Protein AF-A0A820ST42-F1 (afdb_monomer_lite)

Sequence (136 aa):
NDTYLLESYLVSNGNYLSLTDWKIKADKCAKYQKLSGVKMACLSTPNTNDQFTQAWFGTAMYNFDYFQATEITYSSSNNKLAFTPNPSSSYGSFWQSDVISSNETNRSFSRSTKSWILKIAGDGASWGYGTFTANG

Structure (mmCIF, N/CA/C/O backbone):
data_AF-A0A820ST42-F1
#
_entry.id   AF-A0A820ST42-F1
#
loop_
_atom_site.group_PDB
_atom_site.id
_atom_site.type_symbol
_atom_site.label_atom_id
_atom_site.label_alt_id
_atom_site.label_comp_id
_atom_site.label_asym_id
_atom_site.label_entity_id
_atom_site.label_seq_id
_atom_site.pdbx_PDB_ins_code
_atom_site.Cartn_x
_atom_site.Cartn_y
_atom_site.Cartn_z
_atom_site.occupancy
_atom_site.B_iso_or_equiv
_atom_site.auth_seq_id
_atom_site.auth_comp_id
_atom_site.auth_asym_id
_atom_site.auth_atom_id
_atom_site.pdbx_PDB_model_num
ATOM 1 N N . ASN A 1 1 ? -21.673 0.258 -3.953 1.00 69.56 1 ASN A N 1
ATOM 2 C CA . ASN A 1 1 ? -20.413 0.384 -3.196 1.00 69.56 1 ASN A CA 1
ATOM 3 C C . ASN A 1 1 ? -19.379 0.988 -4.105 1.00 69.56 1 ASN A C 1
ATOM 5 O O . ASN A 1 1 ? -18.899 0.298 -4.997 1.00 69.56 1 ASN A O 1
ATOM 9 N N . ASP A 1 2 ? -19.084 2.262 -3.893 1.00 86.69 2 ASP A N 1
ATOM 10 C CA . ASP A 1 2 ? -18.064 2.963 -4.662 1.00 86.69 2 ASP A CA 1
ATOM 11 C C . ASP A 1 2 ? -16.677 2.505 -4.209 1.00 86.69 2 ASP A C 1
ATOM 13 O O . ASP A 1 2 ? -16.452 2.218 -3.028 1.00 86.69 2 ASP A O 1
ATOM 17 N N . THR A 1 3 ? -15.759 2.394 -5.164 1.00 91.06 3 THR A N 1
ATOM 18 C CA . THR A 1 3 ? -14.372 1.987 -4.922 1.00 91.06 3 THR A CA 1
ATOM 19 C C . THR A 1 3 ? -13.449 3.026 -5.535 1.00 91.06 3 THR A C 1
ATOM 21 O O . THR A 1 3 ? -13.585 3.359 -6.710 1.00 91.06 3 THR A O 1
ATOM 24 N N . TYR A 1 4 ? -12.513 3.539 -4.743 1.00 92.62 4 TYR A N 1
ATOM 25 C CA . TYR A 1 4 ? -11.474 4.445 -5.208 1.00 92.62 4 TYR A CA 1
ATOM 26 C C . TYR A 1 4 ? -10.218 3.650 -5.565 1.00 92.62 4 TYR A C 1
ATOM 28 O O . TYR A 1 4 ? -9.678 2.916 -4.731 1.00 92.62 4 TYR A O 1
ATOM 36 N N . LEU A 1 5 ? -9.761 3.798 -6.809 1.00 92.31 5 LEU A N 1
ATOM 37 C CA . LEU A 1 5 ? -8.584 3.107 -7.320 1.00 92.31 5 LEU A CA 1
ATOM 38 C C . LEU A 1 5 ? -7.316 3.940 -7.089 1.00 92.31 5 LEU A C 1
ATOM 40 O O . LEU A 1 5 ? -7.161 5.058 -7.578 1.00 92.31 5 LEU A O 1
ATOM 44 N N . LEU A 1 6 ? -6.387 3.351 -6.350 1.00 92.25 6 LEU A N 1
ATOM 45 C CA . LEU A 1 6 ? -5.045 3.832 -6.072 1.00 92.25 6 LEU A CA 1
ATOM 46 C C . LEU A 1 6 ? -4.061 3.147 -7.020 1.00 92.25 6 LEU A C 1
ATOM 48 O O . LEU A 1 6 ? -3.420 2.161 -6.661 1.00 92.25 6 LEU A O 1
ATOM 52 N N . GLU A 1 7 ? -3.934 3.682 -8.230 1.00 88.75 7 GLU A N 1
ATOM 53 C CA . GLU A 1 7 ? -2.919 3.226 -9.181 1.00 88.75 7 GLU A CA 1
ATOM 54 C C . GLU A 1 7 ? -1.519 3.694 -8.774 1.00 88.75 7 GLU A C 1
ATOM 56 O O . GLU A 1 7 ? -1.359 4.743 -8.130 1.00 88.75 7 GLU A O 1
ATOM 61 N N . SER A 1 8 ? -0.507 2.926 -9.193 1.00 90.06 8 SER A N 1
ATOM 62 C CA . SER A 1 8 ? 0.903 3.188 -8.883 1.00 90.06 8 SER A CA 1
ATOM 63 C C . SER A 1 8 ? 1.133 3.304 -7.373 1.00 90.06 8 SER A C 1
ATOM 65 O O . SER A 1 8 ? 1.665 4.293 -6.874 1.00 90.06 8 SER A O 1
ATOM 67 N N . TYR A 1 9 ? 0.655 2.319 -6.612 1.00 93.25 9 TYR A N 1
ATOM 68 C CA . TYR A 1 9 ? 0.752 2.335 -5.157 1.00 93.25 9 TYR A CA 1
ATOM 69 C C . TYR A 1 9 ? 2.120 1.811 -4.698 1.00 93.25 9 TYR A C 1
ATOM 71 O O . TYR A 1 9 ? 2.411 0.632 -4.879 1.00 93.25 9 TYR A O 1
ATOM 79 N N . LEU A 1 10 ? 2.963 2.678 -4.119 1.00 94.56 10 LEU A N 1
ATOM 80 C CA . LEU A 1 10 ? 4.364 2.430 -3.698 1.00 94.56 10 LEU A CA 1
ATOM 81 C C . LEU A 1 10 ? 5.352 2.041 -4.805 1.00 94.56 10 LEU A C 1
ATOM 83 O O . LEU A 1 10 ? 6.512 2.435 -4.736 1.00 94.56 10 LEU A O 1
ATOM 87 N N . VAL A 1 11 ? 4.908 1.306 -5.819 1.00 94.25 11 VAL A N 1
ATOM 88 C CA . VAL A 1 11 ? 5.728 0.827 -6.926 1.00 94.25 11 VAL A CA 1
ATOM 89 C C . VAL A 1 11 ? 4.980 1.015 -8.241 1.00 94.25 11 VAL A C 1
ATOM 91 O O . VAL A 1 11 ? 3.820 0.607 -8.372 1.00 94.25 11 VAL A O 1
ATOM 94 N N . SER A 1 12 ? 5.661 1.613 -9.219 1.00 93.62 12 SER A N 1
ATOM 95 C CA . SER A 1 12 ? 5.151 1.824 -10.573 1.00 93.62 12 SER A CA 1
ATOM 96 C C . SER A 1 12 ? 6.196 1.467 -11.623 1.00 93.62 12 SER A C 1
ATOM 98 O O . SER A 1 12 ? 7.319 1.971 -11.597 1.00 93.62 12 SER A O 1
ATOM 100 N N . ASN A 1 13 ? 5.821 0.593 -12.553 1.00 91.12 13 ASN A N 1
ATOM 101 C CA . ASN A 1 13 ? 6.654 0.089 -13.637 1.00 91.12 13 ASN A CA 1
ATOM 102 C C . ASN A 1 13 ? 8.033 -0.396 -13.150 1.00 91.12 13 ASN A C 1
ATOM 104 O O . ASN A 1 13 ? 9.068 -0.026 -13.702 1.00 91.12 13 ASN A O 1
ATOM 108 N N . GLY A 1 14 ? 8.052 -1.147 -12.047 1.00 90.56 14 GLY A N 1
ATOM 109 C CA . GLY A 1 14 ? 9.277 -1.637 -11.423 1.00 90.56 14 GLY A CA 1
ATOM 110 C C . GLY A 1 14 ? 10.138 -0.577 -10.738 1.00 90.56 14 GLY A C 1
ATOM 111 O O . GLY A 1 14 ? 11.276 -0.879 -10.391 1.00 90.56 14 GLY A O 1
ATOM 112 N N . ASN A 1 15 ? 9.632 0.640 -10.533 1.00 94.31 15 ASN A N 1
ATOM 113 C CA . ASN A 1 15 ? 10.324 1.701 -9.806 1.00 94.31 15 ASN A CA 1
ATOM 114 C C . ASN A 1 15 ? 9.644 1.953 -8.465 1.00 94.31 15 ASN A C 1
ATOM 116 O O . ASN A 1 15 ? 8.415 2.038 -8.388 1.00 94.31 15 ASN A O 1
ATOM 120 N N . TYR A 1 16 ? 10.450 2.107 -7.420 1.00 96.31 16 TYR A N 1
ATOM 121 C CA . TYR A 1 16 ? 9.974 2.588 -6.130 1.00 96.31 16 TYR A CA 1
ATOM 122 C C . TYR A 1 16 ? 9.487 4.033 -6.252 1.00 96.31 16 TYR A C 1
ATOM 124 O O . TYR A 1 16 ? 10.014 4.816 -7.041 1.00 96.31 16 TYR A O 1
ATOM 132 N N . LEU A 1 17 ? 8.480 4.383 -5.460 1.00 95.25 17 LEU A N 1
ATOM 133 C CA . LEU A 1 17 ? 7.970 5.743 -5.347 1.00 95.25 17 LEU A CA 1
ATOM 134 C C . LEU A 1 17 ? 8.317 6.337 -3.983 1.00 95.25 17 LEU A C 1
ATOM 136 O O . LEU A 1 17 ? 8.520 5.621 -3.002 1.00 95.25 17 LEU A O 1
ATOM 140 N N . SER A 1 18 ? 8.326 7.667 -3.918 1.00 94.25 18 SER A N 1
ATOM 141 C CA . SER A 1 18 ? 8.508 8.434 -2.683 1.00 94.25 18 SER A CA 1
ATOM 142 C C . SER A 1 18 ? 7.578 7.938 -1.571 1.00 94.25 18 SER A C 1
ATOM 144 O O . SER A 1 18 ? 6.350 8.020 -1.677 1.00 94.25 18 SER A O 1
ATOM 146 N N . LEU A 1 19 ? 8.169 7.448 -0.475 1.00 94.06 19 LEU A N 1
ATOM 147 C CA . LEU A 1 19 ? 7.402 7.003 0.689 1.00 94.06 19 LEU A CA 1
ATOM 148 C C . LEU A 1 19 ? 6.665 8.166 1.363 1.00 94.06 19 LEU A C 1
ATOM 150 O O . LEU A 1 19 ? 5.574 7.979 1.892 1.00 94.06 19 LEU A O 1
ATOM 154 N N . THR A 1 20 ? 7.225 9.374 1.319 1.00 92.62 20 THR A N 1
ATOM 155 C CA . THR A 1 20 ? 6.577 10.567 1.875 1.00 92.62 20 THR A CA 1
ATOM 156 C C . THR A 1 20 ? 5.318 10.923 1.087 1.00 92.62 20 THR A C 1
ATOM 158 O O . THR A 1 20 ? 4.253 11.109 1.679 1.00 92.62 20 THR A O 1
ATOM 161 N N . ASP A 1 21 ? 5.397 10.947 -0.245 1.00 93.06 21 ASP A N 1
ATOM 162 C CA . ASP A 1 21 ? 4.235 11.262 -1.087 1.00 93.06 21 ASP A CA 1
ATOM 163 C C . ASP A 1 21 ? 3.175 10.165 -1.007 1.00 93.06 21 ASP A C 1
ATOM 165 O O . ASP A 1 21 ? 1.975 10.449 -0.914 1.00 93.06 21 ASP A O 1
ATOM 169 N N . TRP A 1 22 ? 3.618 8.905 -0.965 1.00 94.50 22 TRP A N 1
ATOM 170 C CA . TRP A 1 22 ? 2.747 7.771 -0.693 1.00 94.50 22 TRP A CA 1
ATOM 171 C C . TRP A 1 22 ? 1.991 7.948 0.627 1.00 94.50 22 TRP A C 1
ATOM 173 O O . TRP A 1 22 ? 0.765 7.834 0.633 1.00 94.50 22 TRP A O 1
ATOM 183 N N . LYS A 1 23 ? 2.691 8.274 1.721 1.00 94.75 23 LYS A N 1
ATOM 184 C CA . LYS A 1 23 ? 2.097 8.460 3.051 1.00 94.75 23 LYS A CA 1
ATOM 185 C C . LYS A 1 23 ? 1.019 9.541 3.024 1.00 94.75 23 LYS A C 1
ATOM 187 O O . LYS A 1 23 ? -0.096 9.309 3.484 1.00 94.75 23 LYS A O 1
ATOM 192 N N . ILE A 1 24 ? 1.322 10.693 2.423 1.00 94.31 24 ILE A N 1
ATOM 193 C CA . ILE A 1 24 ? 0.382 11.818 2.299 1.00 94.31 24 ILE A CA 1
ATOM 194 C C . ILE A 1 24 ? -0.868 11.404 1.510 1.00 94.31 24 ILE A C 1
ATOM 196 O O . ILE A 1 24 ? -1.991 11.731 1.906 1.00 94.31 24 ILE A O 1
ATOM 200 N N . LYS A 1 25 ? -0.698 10.692 0.389 1.00 94.44 25 LYS A N 1
ATOM 201 C CA . LYS A 1 25 ? -1.815 10.208 -0.436 1.00 94.44 25 LYS A CA 1
ATOM 202 C C . LYS A 1 25 ? -2.650 9.171 0.319 1.00 94.44 25 LYS A C 1
ATOM 204 O O . LYS A 1 25 ? -3.873 9.290 0.367 1.00 94.44 25 LYS A O 1
ATOM 209 N N . ALA A 1 26 ? -2.003 8.190 0.940 1.00 95.00 26 ALA A N 1
ATOM 210 C CA . ALA A 1 26 ? -2.669 7.110 1.652 1.00 95.00 26 ALA A CA 1
ATOM 211 C C . ALA A 1 26 ? -3.422 7.612 2.896 1.00 95.00 26 ALA A C 1
ATOM 213 O O . ALA A 1 26 ? -4.554 7.192 3.119 1.00 95.00 26 ALA A O 1
ATOM 214 N N . ASP A 1 27 ? -2.886 8.588 3.636 1.00 95.00 27 ASP A N 1
ATOM 215 C CA . ASP A 1 27 ? -3.600 9.229 4.751 1.00 95.00 27 ASP A CA 1
ATOM 216 C C . ASP A 1 27 ? -4.897 9.909 4.302 1.00 95.00 27 ASP A C 1
ATOM 218 O O . ASP A 1 27 ? -5.937 9.778 4.955 1.00 95.00 27 ASP A O 1
ATOM 222 N N . LYS A 1 28 ? -4.866 10.612 3.162 1.00 94.19 28 LYS A N 1
ATOM 223 C CA . LYS A 1 28 ? -6.067 11.233 2.582 1.00 94.19 28 LYS A CA 1
ATOM 224 C C . LYS A 1 28 ? -7.101 10.179 2.189 1.00 94.19 28 LYS A C 1
ATOM 226 O O . LYS A 1 28 ? -8.282 10.353 2.484 1.00 94.19 28 LYS A O 1
ATOM 231 N N . CYS A 1 29 ? -6.667 9.082 1.574 1.00 93.94 29 CYS A N 1
ATOM 232 C CA . CYS A 1 29 ? -7.549 7.984 1.182 1.00 93.94 29 CYS A CA 1
ATOM 233 C C . CYS A 1 29 ? -8.147 7.255 2.387 1.00 93.94 29 CYS A C 1
ATOM 235 O O . CYS A 1 29 ? -9.351 7.022 2.409 1.00 93.94 29 CYS A O 1
ATOM 237 N N . ALA A 1 30 ? -7.362 6.995 3.432 1.00 93.88 30 ALA A N 1
ATOM 238 C CA . ALA A 1 30 ? -7.860 6.409 4.674 1.00 93.88 30 ALA A CA 1
ATOM 239 C C . ALA A 1 30 ? -8.882 7.318 5.366 1.00 93.88 30 ALA A C 1
ATOM 241 O O . ALA A 1 30 ? -9.912 6.850 5.853 1.00 93.88 30 ALA A O 1
ATOM 242 N N . LYS A 1 31 ? -8.647 8.637 5.362 1.00 93.25 31 LYS A N 1
ATOM 243 C CA . LYS A 1 31 ? -9.636 9.610 5.840 1.00 93.25 31 LYS A CA 1
ATOM 244 C C . LYS A 1 31 ? -10.917 9.559 5.006 1.00 93.25 31 LYS A C 1
ATOM 246 O O . LYS A 1 31 ? -12.002 9.581 5.578 1.00 93.25 31 LYS A O 1
ATOM 251 N N . TYR A 1 32 ? -10.805 9.478 3.682 1.00 92.12 32 TYR A N 1
ATOM 252 C CA . TYR A 1 32 ? -11.965 9.385 2.798 1.00 92.12 32 TYR A CA 1
ATOM 253 C C . TYR A 1 32 ? -12.761 8.098 3.051 1.00 92.12 32 TYR A C 1
ATOM 255 O O . TYR A 1 32 ? -13.952 8.188 3.316 1.00 92.12 32 TYR A O 1
ATOM 263 N N . GLN A 1 33 ? -12.102 6.936 3.117 1.00 93.44 33 GLN A N 1
ATOM 264 C CA . GLN A 1 33 ? -12.723 5.651 3.466 1.00 93.44 33 GLN A CA 1
ATOM 265 C C . GLN A 1 33 ? -13.498 5.726 4.789 1.00 93.44 33 GLN A C 1
ATOM 267 O O . GLN A 1 33 ? -14.642 5.283 4.855 1.00 93.44 33 GLN A O 1
ATOM 272 N N . LYS A 1 34 ? -12.914 6.338 5.832 1.00 91.44 34 LYS A N 1
ATOM 273 C CA . LYS A 1 34 ? -13.577 6.516 7.136 1.00 91.44 34 LYS A CA 1
ATOM 274 C C . LYS A 1 34 ? -14.803 7.436 7.074 1.00 91.44 34 LYS A C 1
ATOM 276 O O . LYS A 1 34 ? -15.755 7.209 7.811 1.00 91.44 34 LYS A O 1
ATOM 281 N N . LEU A 1 35 ? -14.777 8.477 6.241 1.00 92.75 35 LEU A N 1
ATOM 282 C CA . LEU A 1 35 ? -15.848 9.480 6.176 1.00 92.75 35 LEU A CA 1
ATOM 283 C C . LEU A 1 35 ? -17.002 9.082 5.252 1.00 92.75 35 LEU A C 1
ATOM 285 O O . LEU A 1 35 ? -18.153 9.360 5.573 1.00 92.75 35 LEU A O 1
ATOM 289 N N . SER A 1 36 ? -16.704 8.481 4.100 1.00 91.88 36 SER A N 1
ATOM 290 C CA . SER A 1 36 ? -17.695 8.184 3.059 1.00 91.88 36 SER A CA 1
ATOM 291 C C . SER A 1 36 ? -18.035 6.699 2.934 1.00 91.88 36 SER A C 1
ATOM 293 O O . SER A 1 36 ? -18.982 6.357 2.231 1.00 91.88 36 SER A O 1
ATOM 295 N N . GLY A 1 37 ? -17.276 5.806 3.580 1.00 90.44 37 GLY A N 1
ATOM 296 C CA . GLY A 1 37 ? -17.442 4.356 3.432 1.00 90.44 37 GLY A CA 1
ATOM 297 C C . GLY A 1 37 ? -17.003 3.816 2.066 1.00 90.44 37 GLY A C 1
ATOM 298 O O . GLY A 1 37 ? -17.284 2.661 1.746 1.00 90.44 37 GLY A O 1
ATOM 299 N N . VAL A 1 38 ? -16.328 4.635 1.250 1.00 93.50 38 VAL A N 1
ATOM 300 C CA . VAL A 1 38 ? -15.774 4.219 -0.046 1.00 93.50 38 VAL A CA 1
ATOM 301 C C . VAL A 1 38 ? -14.666 3.201 0.178 1.00 93.50 38 VAL A C 1
ATOM 303 O O . VAL A 1 38 ? -13.799 3.400 1.026 1.00 93.50 38 VAL A O 1
ATOM 306 N N . LYS A 1 39 ? -14.673 2.127 -0.612 1.00 94.62 39 LYS A N 1
ATOM 307 C CA . LYS A 1 39 ? -13.638 1.094 -0.545 1.00 94.62 39 LYS A CA 1
ATOM 308 C C . LYS A 1 39 ? -12.363 1.542 -1.244 1.00 94.62 39 LYS A C 1
ATOM 310 O O . LYS A 1 39 ? -12.423 2.268 -2.235 1.00 94.62 39 LYS A O 1
ATOM 315 N N . MET A 1 40 ? -11.218 1.083 -0.764 1.00 95.50 40 MET A N 1
ATOM 316 C CA . MET A 1 40 ? -9.913 1.414 -1.338 1.00 95.50 40 MET A CA 1
ATOM 317 C C . MET A 1 40 ? -9.340 0.210 -2.082 1.00 95.50 40 MET A C 1
ATOM 319 O O . MET A 1 40 ? -9.209 -0.869 -1.508 1.00 95.50 40 MET A O 1
ATOM 323 N N . ALA A 1 41 ? -8.983 0.395 -3.352 1.00 94.00 41 ALA A N 1
ATOM 324 C CA . ALA A 1 41 ? -8.311 -0.621 -4.155 1.00 94.00 41 ALA A CA 1
ATOM 325 C C . ALA A 1 41 ? -6.922 -0.140 -4.568 1.00 94.00 41 ALA A C 1
ATOM 327 O O . ALA A 1 41 ? -6.799 0.890 -5.218 1.00 94.00 41 ALA A O 1
ATOM 328 N N . CYS A 1 42 ? -5.879 -0.879 -4.208 1.00 94.38 42 CYS A N 1
ATOM 329 C CA . CYS A 1 42 ? -4.489 -0.571 -4.529 1.00 94.38 42 CYS A CA 1
ATOM 330 C C . CYS A 1 42 ? -3.995 -1.417 -5.700 1.00 94.38 42 CYS A C 1
ATOM 332 O O . CYS A 1 42 ? -4.165 -2.635 -5.701 1.00 94.38 42 CYS A O 1
ATOM 334 N N . LEU A 1 43 ? -3.334 -0.772 -6.661 1.00 92.56 43 LEU A N 1
ATOM 335 C CA . LEU A 1 43 ? -2.692 -1.437 -7.787 1.00 92.56 43 LEU A CA 1
ATOM 336 C C . LEU A 1 43 ? -1.224 -1.018 -7.884 1.00 92.56 43 LEU A C 1
ATOM 338 O O . LEU A 1 43 ? -0.906 0.175 -7.940 1.00 92.56 43 LEU A O 1
ATOM 342 N N . SER A 1 44 ? -0.342 -2.008 -7.959 1.00 93.56 44 SER A N 1
ATOM 343 C CA . SER A 1 44 ? 1.105 -1.813 -8.077 1.00 93.56 44 SER A CA 1
ATOM 344 C C . SER A 1 44 ? 1.670 -2.648 -9.218 1.00 93.56 44 SER A C 1
ATOM 346 O O . SER A 1 44 ? 1.128 -3.699 -9.562 1.00 93.56 44 SER A O 1
ATOM 348 N N . THR A 1 45 ? 2.786 -2.199 -9.791 1.00 92.50 45 THR A N 1
ATOM 349 C CA . THR A 1 45 ? 3.482 -2.904 -10.882 1.00 92.50 45 THR A CA 1
ATOM 350 C C . THR A 1 45 ? 4.924 -3.246 -10.493 1.00 92.50 45 THR A C 1
ATOM 352 O O . THR A 1 45 ? 5.856 -2.589 -10.961 1.00 92.50 45 THR A O 1
ATOM 355 N N . PRO A 1 46 ? 5.127 -4.205 -9.568 1.00 91.75 46 PRO A N 1
ATOM 356 C CA . PRO A 1 46 ? 6.453 -4.617 -9.119 1.00 91.75 46 PRO A CA 1
ATOM 357 C C . PRO A 1 46 ? 7.149 -5.552 -10.118 1.00 91.75 46 PRO A C 1
ATOM 359 O O . PRO A 1 46 ? 6.515 -6.419 -10.707 1.00 91.75 46 PRO A O 1
ATOM 362 N N . ASN A 1 47 ? 8.472 -5.425 -10.224 1.00 90.31 47 ASN A N 1
ATOM 363 C CA . ASN A 1 47 ? 9.351 -6.348 -10.953 1.00 90.31 47 ASN A CA 1
ATOM 364 C C . ASN A 1 47 ? 10.126 -7.287 -10.011 1.00 90.31 47 ASN A C 1
ATOM 366 O O . ASN A 1 47 ? 10.715 -8.268 -10.461 1.00 90.31 47 ASN A O 1
ATOM 370 N N . THR A 1 48 ? 10.165 -6.987 -8.708 1.00 90.50 48 THR A N 1
ATOM 371 C CA . THR A 1 48 ? 10.886 -7.778 -7.700 1.00 90.50 48 THR A CA 1
ATOM 372 C C . THR A 1 48 ? 9.997 -8.131 -6.508 1.00 90.50 48 THR A C 1
ATOM 374 O O . THR A 1 48 ? 8.969 -7.498 -6.257 1.00 90.50 48 THR A O 1
ATOM 377 N N . ASN A 1 49 ? 10.404 -9.141 -5.732 1.00 91.19 49 ASN A N 1
ATOM 378 C CA . ASN A 1 49 ? 9.691 -9.524 -4.512 1.00 91.19 49 ASN A CA 1
ATOM 379 C C . ASN A 1 49 ? 9.718 -8.417 -3.444 1.00 91.19 49 ASN A C 1
ATOM 381 O O . ASN A 1 49 ? 8.724 -8.190 -2.760 1.00 91.19 49 ASN A O 1
ATOM 385 N N . ASP A 1 50 ? 10.828 -7.696 -3.314 1.00 94.50 50 ASP A N 1
ATOM 386 C CA . ASP A 1 50 ? 10.950 -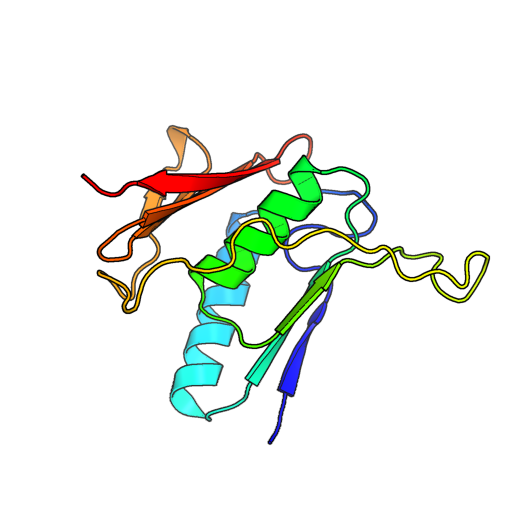6.603 -2.345 1.00 94.50 50 ASP A CA 1
ATOM 387 C C . ASP A 1 50 ? 9.977 -5.460 -2.673 1.00 94.50 50 ASP A C 1
ATOM 389 O O . ASP A 1 50 ? 9.245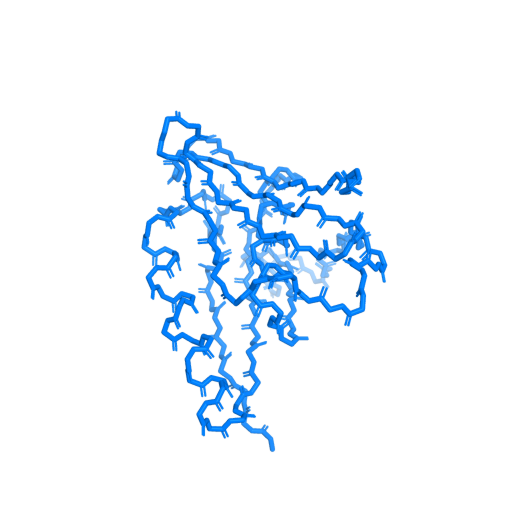 -4.983 -1.807 1.00 94.50 50 ASP A O 1
ATOM 393 N N . GLN A 1 51 ? 9.843 -5.127 -3.957 1.00 94.44 51 GLN A N 1
ATOM 394 C CA . GLN A 1 51 ? 8.834 -4.190 -4.451 1.00 94.44 51 GLN A CA 1
ATOM 395 C C . GLN A 1 51 ? 7.408 -4.655 -4.156 1.00 94.44 51 GLN A C 1
ATOM 397 O O . GLN A 1 51 ? 6.580 -3.881 -3.671 1.00 94.44 51 GLN A O 1
ATOM 402 N N . PHE A 1 52 ? 7.120 -5.927 -4.433 1.00 93.44 52 PHE A N 1
ATOM 403 C CA . PHE A 1 52 ? 5.819 -6.515 -4.141 1.00 93.44 52 PHE A CA 1
ATOM 404 C C . PHE A 1 52 ? 5.492 -6.449 -2.645 1.00 93.44 52 PHE A C 1
ATOM 406 O O . PHE A 1 52 ? 4.428 -5.955 -2.274 1.00 93.44 52 PHE A O 1
ATOM 413 N N . THR A 1 53 ? 6.406 -6.899 -1.781 1.00 94.69 53 THR A N 1
ATOM 414 C CA . THR A 1 53 ? 6.185 -6.898 -0.329 1.00 94.69 53 THR A CA 1
ATOM 415 C C . THR A 1 53 ? 6.018 -5.480 0.200 1.00 94.69 53 THR A C 1
ATOM 417 O O . THR A 1 53 ? 5.119 -5.242 1.003 1.00 94.69 53 THR A O 1
ATOM 420 N N . GLN A 1 54 ? 6.798 -4.510 -0.284 1.00 95.75 54 GLN A N 1
ATOM 421 C CA . GLN A 1 54 ? 6.634 -3.116 0.116 1.00 95.75 54 GLN A CA 1
ATOM 422 C C . GLN A 1 54 ? 5.216 -2.617 -0.188 1.00 95.75 54 GLN A C 1
ATOM 424 O O . GLN A 1 54 ? 4.547 -2.098 0.706 1.00 95.75 54 GLN A O 1
ATOM 429 N N . ALA A 1 55 ? 4.735 -2.830 -1.415 1.00 95.19 55 ALA A N 1
ATOM 430 C CA . ALA A 1 55 ? 3.389 -2.443 -1.820 1.00 95.19 55 ALA A CA 1
ATOM 431 C C . ALA A 1 55 ? 2.301 -3.162 -1.003 1.00 95.19 55 ALA A C 1
ATOM 433 O O . ALA A 1 55 ? 1.394 -2.515 -0.478 1.00 95.19 55 ALA A O 1
ATOM 434 N N . TRP A 1 56 ? 2.443 -4.478 -0.826 1.00 94.38 56 TRP A N 1
ATOM 435 C CA . TRP A 1 56 ? 1.511 -5.312 -0.072 1.00 94.38 56 TRP A CA 1
ATOM 436 C C . TRP A 1 56 ? 1.369 -4.854 1.383 1.00 94.38 56 TRP A C 1
ATOM 438 O O . TRP A 1 56 ? 0.264 -4.591 1.863 1.00 94.38 56 TRP A O 1
ATOM 448 N N . PHE A 1 57 ? 2.489 -4.735 2.103 1.00 95.00 57 PHE A N 1
ATOM 449 C CA . PHE A 1 57 ? 2.468 -4.337 3.509 1.00 95.00 57 PHE A CA 1
ATOM 450 C C . PHE A 1 57 ? 2.040 -2.880 3.675 1.00 95.00 57 PHE A C 1
ATOM 452 O O . PHE A 1 57 ? 1.345 -2.571 4.640 1.00 95.00 57 PHE A O 1
ATOM 459 N N . GLY A 1 58 ? 2.356 -2.006 2.715 1.00 95.00 58 GLY A N 1
ATOM 460 C CA . GLY A 1 58 ? 1.829 -0.644 2.683 1.00 95.00 58 GLY A CA 1
ATOM 461 C C . GLY A 1 58 ? 0.300 -0.614 2.636 1.00 95.00 58 GLY A C 1
ATOM 462 O O . GLY A 1 58 ? -0.322 0.097 3.422 1.00 95.00 58 GLY A O 1
ATOM 463 N N . THR A 1 59 ? -0.316 -1.436 1.783 1.00 94.44 59 THR A N 1
ATOM 464 C CA . THR A 1 59 ? -1.780 -1.576 1.717 1.00 94.44 59 THR A CA 1
ATOM 465 C C . THR A 1 59 ? -2.335 -2.150 3.019 1.00 94.44 59 THR A C 1
ATOM 467 O O . THR A 1 59 ? -3.279 -1.594 3.590 1.00 94.44 59 THR A O 1
ATOM 470 N N . ALA A 1 60 ? -1.728 -3.225 3.528 1.00 92.94 60 ALA A N 1
ATOM 471 C CA . ALA A 1 60 ? -2.169 -3.881 4.754 1.00 92.94 60 ALA A CA 1
ATOM 472 C C . ALA A 1 60 ? -2.126 -2.933 5.964 1.00 92.94 60 ALA A C 1
ATOM 474 O O . ALA A 1 60 ? -3.074 -2.899 6.742 1.00 92.94 60 ALA A O 1
ATOM 475 N N . MET A 1 61 ? -1.086 -2.099 6.091 1.00 93.75 61 MET A N 1
ATOM 476 C CA . MET A 1 61 ? -0.960 -1.101 7.163 1.00 93.75 61 MET A CA 1
ATOM 477 C C . MET A 1 61 ? -2.121 -0.103 7.203 1.00 93.75 61 MET A C 1
ATOM 479 O O . MET A 1 61 ? -2.466 0.383 8.280 1.00 93.75 61 MET A O 1
ATOM 483 N N . TYR A 1 62 ? -2.738 0.206 6.065 1.00 93.38 62 TYR A N 1
ATOM 484 C CA . TYR A 1 62 ? -3.897 1.097 5.997 1.00 93.38 62 TYR A CA 1
ATOM 485 C C . TYR A 1 62 ? -5.241 0.381 6.107 1.00 93.38 62 TYR A C 1
ATOM 487 O O . TYR A 1 62 ? -6.261 1.051 6.262 1.00 93.38 62 TYR A O 1
ATOM 495 N N . ASN A 1 63 ? -5.250 -0.955 6.089 1.00 91.12 63 ASN A N 1
ATOM 496 C CA . ASN A 1 63 ? -6.469 -1.758 6.024 1.00 91.12 63 ASN A CA 1
ATOM 497 C C . ASN A 1 63 ? -7.341 -1.391 4.806 1.00 91.12 63 ASN A C 1
ATOM 499 O O . ASN A 1 63 ? -8.565 -1.283 4.912 1.00 91.12 63 ASN A O 1
ATOM 503 N N . PHE A 1 64 ? -6.695 -1.149 3.661 1.00 92.94 64 PHE A N 1
ATOM 504 C CA . PHE A 1 64 ? -7.392 -0.958 2.391 1.00 92.94 64 PHE A CA 1
ATOM 505 C C . PHE A 1 64 ? -7.960 -2.286 1.882 1.00 92.94 64 PHE A C 1
ATOM 507 O O . PHE A 1 64 ? -7.376 -3.347 2.096 1.00 92.94 64 PHE A O 1
ATOM 514 N N . ASP A 1 65 ? -9.130 -2.217 1.248 1.00 92.50 65 ASP A N 1
ATOM 515 C CA . ASP A 1 65 ? -9.993 -3.372 0.989 1.00 92.50 65 ASP A CA 1
ATOM 516 C C . ASP A 1 65 ? -9.430 -4.344 -0.051 1.00 92.50 65 ASP A C 1
ATOM 518 O O . ASP A 1 65 ? -9.647 -5.553 0.048 1.00 92.50 65 ASP A O 1
ATOM 522 N N . TYR A 1 66 ? -8.740 -3.819 -1.065 1.00 91.50 66 TYR A N 1
ATOM 523 C CA . TYR A 1 66 ? -8.262 -4.605 -2.196 1.00 91.50 66 TYR A CA 1
ATOM 524 C C . TYR A 1 66 ? -6.821 -4.247 -2.546 1.00 91.50 66 TYR A C 1
ATOM 526 O O . TYR A 1 66 ? -6.434 -3.078 -2.532 1.00 91.50 66 TYR A O 1
ATOM 534 N N . PHE A 1 67 ? -6.039 -5.256 -2.919 1.00 91.06 67 PHE A N 1
ATOM 535 C CA . PHE A 1 67 ? -4.690 -5.093 -3.443 1.00 91.06 67 PHE A CA 1
ATOM 536 C C . PHE A 1 67 ? -4.471 -6.035 -4.617 1.00 91.06 67 PHE A C 1
ATOM 538 O O . PHE A 1 67 ? -4.846 -7.204 -4.548 1.00 91.06 67 PHE A O 1
ATOM 545 N N . GLN A 1 68 ? -3.832 -5.526 -5.664 1.00 88.69 68 GLN A N 1
ATOM 546 C CA . GLN A 1 68 ? -3.374 -6.325 -6.785 1.00 88.69 68 GLN A CA 1
ATOM 547 C C . GLN A 1 68 ? -1.974 -5.877 -7.208 1.00 88.69 68 GLN A C 1
ATOM 549 O O . GLN A 1 68 ? -1.685 -4.685 -7.327 1.00 88.69 68 GLN A O 1
ATOM 554 N N . ALA A 1 69 ? -1.121 -6.857 -7.492 1.00 88.56 69 ALA A N 1
ATOM 555 C CA . ALA A 1 69 ? 0.109 -6.656 -8.240 1.00 88.56 69 ALA A CA 1
ATOM 556 C C . ALA A 1 69 ? -0.104 -7.118 -9.687 1.00 88.56 69 ALA A C 1
ATOM 558 O O . ALA A 1 69 ? -0.724 -8.155 -9.931 1.00 88.56 69 ALA A O 1
ATOM 559 N N . THR A 1 70 ? 0.371 -6.336 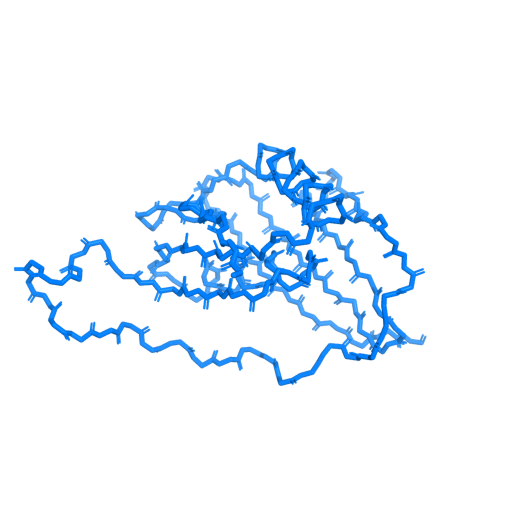-10.650 1.00 83.50 70 THR A N 1
ATOM 560 C CA . THR A 1 70 ? 0.290 -6.670 -12.078 1.00 83.50 70 THR A CA 1
ATOM 561 C C . THR A 1 70 ? 1.585 -6.301 -12.799 1.00 83.50 70 THR A C 1
ATOM 563 O O . THR A 1 70 ? 2.521 -5.791 -12.192 1.00 83.50 70 THR A O 1
ATOM 566 N N . GLU A 1 71 ? 1.629 -6.535 -14.104 1.00 74.62 71 GLU A N 1
ATOM 567 C CA . GLU A 1 71 ? 2.712 -6.130 -14.997 1.00 74.62 71 GLU A CA 1
ATOM 568 C C . GLU A 1 71 ? 2.179 -5.108 -16.006 1.00 74.62 71 GLU A C 1
ATOM 570 O O . GLU A 1 71 ? 1.032 -5.198 -16.445 1.00 74.62 71 GLU A O 1
ATOM 575 N N . ILE A 1 72 ? 2.995 -4.127 -16.404 1.00 68.44 72 ILE A N 1
ATOM 576 C CA . ILE A 1 72 ? 2.560 -3.078 -17.347 1.00 68.44 72 ILE A CA 1
ATOM 577 C C . ILE A 1 72 ? 2.267 -3.625 -18.755 1.00 68.44 72 ILE A C 1
ATOM 579 O O . ILE A 1 72 ? 1.524 -3.023 -19.524 1.00 68.44 72 ILE A O 1
ATOM 583 N N . THR A 1 73 ? 2.848 -4.777 -19.092 1.00 64.69 73 THR A N 1
ATOM 584 C CA . THR A 1 73 ? 2.660 -5.493 -20.362 1.00 64.69 73 THR A CA 1
ATOM 585 C C . THR A 1 73 ? 1.480 -6.463 -20.334 1.00 64.69 73 THR A C 1
ATOM 587 O O . THR A 1 73 ? 1.208 -7.141 -21.333 1.00 64.69 73 THR A O 1
ATOM 590 N N . TYR A 1 74 ? 0.763 -6.535 -19.208 1.00 61.66 74 TYR A N 1
ATOM 591 C CA . TYR A 1 74 ? -0.461 -7.312 -19.108 1.00 61.66 74 TYR A CA 1
ATOM 592 C C . TYR A 1 74 ? -1.440 -6.866 -20.204 1.00 61.66 74 TYR A C 1
ATOM 594 O O . TYR A 1 74 ? -1.730 -5.678 -20.333 1.00 61.66 74 TYR A O 1
ATOM 602 N N . SER A 1 75 ? -1.928 -7.825 -20.998 1.00 57.97 75 SER A N 1
ATOM 603 C CA . SER A 1 75 ? -2.781 -7.669 -22.197 1.00 57.97 75 SER A CA 1
ATOM 604 C C . SER A 1 75 ? -2.115 -7.230 -23.511 1.00 57.97 75 SER A C 1
ATOM 606 O O . SER A 1 75 ? -2.751 -7.368 -24.555 1.00 57.97 75 SER A O 1
ATOM 608 N N . SER A 1 76 ? -0.859 -6.762 -23.518 1.00 62.88 76 SER A N 1
ATOM 609 C CA . SER A 1 76 ? -0.171 -6.378 -24.768 1.00 62.88 76 SER A CA 1
ATOM 610 C C . SER A 1 76 ? 0.738 -7.478 -25.321 1.00 62.88 76 SER A C 1
ATOM 612 O O . SER A 1 76 ? 0.767 -7.699 -26.530 1.00 62.88 76 SER A O 1
ATOM 614 N N . SER A 1 77 ? 1.456 -8.197 -24.454 1.00 62.50 77 SER A N 1
ATOM 615 C CA . SER A 1 77 ? 2.368 -9.283 -24.854 1.00 62.50 77 SER A CA 1
ATOM 616 C C . SER A 1 7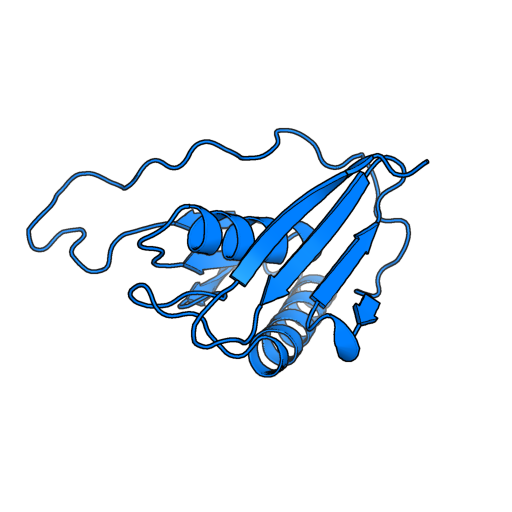7 ? 2.332 -10.511 -23.940 1.00 62.50 77 SER A C 1
ATOM 618 O O . SER A 1 77 ? 2.835 -11.570 -24.316 1.00 62.50 77 SER A O 1
ATOM 620 N N . ASN A 1 78 ? 1.706 -10.404 -22.764 1.00 61.75 78 ASN A N 1
ATOM 621 C CA . ASN A 1 78 ? 1.520 -11.503 -21.825 1.00 61.75 78 ASN A CA 1
ATOM 622 C C . ASN A 1 78 ? 0.084 -11.484 -21.278 1.00 61.75 78 ASN A C 1
ATOM 624 O O . ASN A 1 78 ? -0.355 -10.509 -20.668 1.00 61.75 78 ASN A O 1
ATOM 628 N N . ASN A 1 79 ? -0.648 -12.580 -21.489 1.00 61.66 79 ASN A N 1
ATOM 629 C CA . ASN A 1 79 ? -2.025 -12.748 -21.009 1.00 61.66 79 ASN A CA 1
ATOM 630 C C . ASN A 1 79 ? -2.092 -13.450 -19.643 1.00 61.66 79 ASN A C 1
ATOM 632 O O . ASN A 1 79 ? -3.172 -13.833 -19.193 1.00 61.66 79 ASN A O 1
ATOM 636 N N . LYS A 1 80 ? -0.948 -13.664 -18.984 1.00 62.50 80 LYS A N 1
ATOM 637 C CA . LYS A 1 80 ? -0.892 -14.241 -17.641 1.00 62.50 80 LYS A CA 1
ATOM 638 C C . LYS A 1 80 ? -0.848 -13.123 -16.610 1.00 62.50 80 LYS A C 1
ATOM 640 O O . LYS A 1 80 ? 0.029 -12.269 -16.650 1.00 62.50 80 LYS A O 1
ATOM 645 N N . LEU A 1 81 ? -1.797 -13.154 -15.681 1.00 63.94 81 LEU A N 1
ATOM 646 C CA . LEU A 1 81 ? -1.768 -12.301 -14.501 1.00 63.94 81 LEU A CA 1
ATOM 647 C C . LEU A 1 81 ? -0.595 -12.755 -13.618 1.00 63.94 81 LEU A C 1
ATOM 649 O O . LEU A 1 81 ? -0.494 -13.947 -13.312 1.00 63.94 81 LEU A O 1
ATOM 653 N N . ALA A 1 82 ? 0.280 -11.836 -13.212 1.00 62.97 82 ALA A N 1
ATOM 654 C CA . ALA A 1 82 ? 1.319 -12.136 -12.234 1.00 62.97 82 ALA A CA 1
ATOM 655 C C . ALA A 1 82 ? 0.662 -12.564 -10.911 1.00 62.97 82 ALA A C 1
ATOM 657 O O . ALA A 1 82 ? 0.034 -11.761 -10.220 1.00 62.97 82 ALA A O 1
ATOM 658 N N . PHE A 1 83 ? 0.774 -13.848 -10.567 1.00 66.00 83 PHE A N 1
ATOM 659 C CA . PHE A 1 83 ? 0.337 -14.349 -9.270 1.00 66.00 83 PHE A CA 1
ATOM 660 C C . PHE A 1 83 ? 1.482 -14.208 -8.279 1.00 66.00 83 PHE A C 1
ATOM 662 O O . PHE A 1 83 ? 2.522 -14.852 -8.408 1.00 66.00 83 PHE A O 1
ATOM 669 N N . THR A 1 84 ? 1.269 -13.374 -7.275 1.00 70.38 84 THR A N 1
ATOM 670 C CA . THR A 1 84 ? 2.170 -13.233 -6.138 1.00 70.38 84 THR A CA 1
ATOM 671 C C . THR A 1 84 ? 1.467 -13.816 -4.913 1.00 70.38 84 THR A C 1
ATOM 673 O O . THR A 1 84 ? 0.334 -13.426 -4.617 1.00 70.38 84 THR A O 1
ATOM 676 N N . PRO A 1 85 ? 2.067 -14.812 -4.235 1.00 69.25 85 PRO A N 1
ATOM 677 C CA . PRO A 1 85 ? 1.426 -15.454 -3.098 1.00 69.25 85 PRO A CA 1
ATOM 678 C C . PRO A 1 85 ? 1.218 -14.437 -1.978 1.00 69.25 85 PRO A C 1
ATOM 680 O O . PRO A 1 85 ? 2.067 -13.576 -1.751 1.00 69.25 85 PRO A O 1
ATOM 683 N N . ASN A 1 86 ? 0.096 -14.557 -1.268 1.00 75.62 86 ASN A N 1
ATOM 684 C CA . ASN A 1 86 ? -0.192 -13.714 -0.115 1.00 75.62 86 ASN A CA 1
ATOM 685 C C . ASN A 1 86 ? 0.933 -13.867 0.942 1.00 75.62 86 ASN A C 1
ATOM 687 O O . ASN A 1 86 ? 1.090 -14.966 1.482 1.00 75.62 86 ASN A O 1
ATOM 691 N N . PRO A 1 87 ? 1.681 -12.794 1.277 1.00 77.94 87 PRO A N 1
ATOM 692 C CA . PRO A 1 87 ? 2.726 -12.810 2.300 1.00 77.94 87 PRO A CA 1
ATOM 693 C C . PRO A 1 87 ? 2.244 -13.151 3.713 1.00 77.94 87 PRO A C 1
ATOM 695 O O . PRO A 1 87 ? 3.053 -13.563 4.540 1.00 77.94 87 PRO A O 1
ATOM 698 N N . SER A 1 88 ? 0.961 -12.947 4.030 1.00 77.88 88 SER A N 1
ATOM 699 C CA . SER A 1 88 ? 0.369 -13.381 5.297 1.00 77.88 88 SER A CA 1
ATOM 700 C C . SER A 1 88 ? -1.160 -13.438 5.247 1.00 77.88 88 SER A C 1
ATOM 702 O O . SER A 1 88 ? -1.852 -12.507 4.837 1.00 77.88 88 SER A O 1
ATOM 704 N N . SER A 1 89 ? -1.710 -14.538 5.754 1.00 70.38 89 SER A N 1
ATOM 705 C CA . SER A 1 89 ? -3.152 -14.759 5.849 1.00 70.38 89 SER A CA 1
ATOM 706 C C . SER A 1 89 ? -3.822 -14.027 7.019 1.00 70.38 89 SER A C 1
ATOM 708 O O . SER A 1 89 ? -5.049 -13.996 7.075 1.00 70.38 89 SER A O 1
ATOM 710 N N . SER A 1 90 ? -3.062 -13.473 7.974 1.00 78.06 90 SER A N 1
ATOM 711 C CA . SER A 1 90 ? -3.615 -12.735 9.115 1.00 78.06 90 SER A CA 1
ATOM 712 C C . SER A 1 90 ? -2.591 -11.809 9.763 1.00 78.06 90 SER A C 1
ATOM 714 O O . SER A 1 90 ? -1.471 -12.208 10.077 1.00 78.06 90 SER A O 1
ATOM 716 N N . TYR A 1 91 ? -3.021 -10.582 10.046 1.00 79.62 91 TYR A N 1
ATOM 717 C CA . TYR A 1 91 ? -2.242 -9.584 10.779 1.00 79.62 91 TYR A CA 1
ATOM 718 C C . TYR A 1 91 ? -2.788 -9.337 12.184 1.00 79.62 91 TYR A C 1
ATOM 720 O O . TYR A 1 91 ? -2.353 -8.404 12.845 1.00 79.62 91 TYR A O 1
ATOM 728 N N . GLY A 1 92 ? -3.697 -10.180 12.680 1.00 80.88 92 GLY A N 1
ATOM 729 C CA . GLY A 1 92 ? -4.423 -9.969 13.936 1.00 80.88 92 GLY A CA 1
ATOM 730 C C . GLY A 1 92 ? -5.813 -9.364 13.718 1.00 80.88 92 GLY A C 1
ATOM 731 O O . GLY A 1 92 ? -6.223 -9.112 12.589 1.00 80.88 92 GLY A O 1
ATOM 732 N N . SER A 1 93 ? -6.563 -9.174 14.807 1.00 78.44 93 SER A N 1
ATOM 733 C CA . SER A 1 93 ? -7.982 -8.786 14.754 1.00 78.44 93 SER A CA 1
ATOM 734 C C . SER A 1 93 ? -8.251 -7.289 14.924 1.00 78.44 93 SER A C 1
ATOM 736 O O . SER A 1 93 ? -9.338 -6.833 14.583 1.00 78.44 93 SER A O 1
ATOM 738 N N . PHE A 1 94 ? -7.295 -6.517 15.450 1.00 85.12 94 PHE A N 1
ATOM 739 C CA . PHE A 1 94 ? -7.436 -5.071 15.626 1.00 85.12 94 PHE A CA 1
ATOM 740 C C . PHE A 1 94 ? -6.085 -4.350 15.628 1.00 85.12 94 PHE A C 1
ATOM 742 O O . PHE A 1 94 ? -5.065 -4.888 16.071 1.00 85.12 94 PHE A O 1
ATOM 749 N N . TRP A 1 95 ? -6.102 -3.102 15.165 1.00 91.31 95 TRP A N 1
ATOM 750 C CA . TRP A 1 95 ? -4.968 -2.185 15.222 1.00 91.31 95 TRP A CA 1
ATOM 751 C C . TRP A 1 95 ? -4.816 -1.605 16.630 1.00 91.31 95 TRP A C 1
ATOM 753 O O . TRP A 1 95 ? -5.801 -1.184 17.230 1.00 91.31 95 TRP A O 1
ATOM 763 N N . GLN A 1 96 ? -3.588 -1.551 17.151 1.00 91.62 96 GLN A N 1
ATOM 764 C CA . GLN A 1 96 ? -3.304 -0.909 18.445 1.00 91.62 96 GLN A CA 1
ATOM 765 C C . GLN A 1 96 ? -3.367 0.619 18.361 1.00 91.62 96 GLN A C 1
ATOM 767 O O . GLN A 1 96 ? -3.607 1.287 19.361 1.00 91.62 96 GLN A O 1
ATOM 772 N N . SER A 1 97 ? -3.139 1.167 17.167 1.00 87.88 97 SER A N 1
ATOM 773 C CA . SER A 1 97 ? -3.201 2.597 16.893 1.00 87.88 97 SER A CA 1
ATOM 774 C C . SER A 1 97 ? -3.776 2.852 15.505 1.00 87.88 97 SER A C 1
ATOM 776 O O . SER A 1 97 ? -3.554 2.090 14.558 1.00 87.88 97 SER A O 1
ATOM 778 N N . ASP A 1 98 ? -4.501 3.959 15.380 1.00 82.69 98 ASP A N 1
ATOM 779 C CA . ASP A 1 98 ? -4.922 4.517 14.096 1.00 82.69 98 ASP A CA 1
ATOM 780 C C . ASP A 1 98 ? -3.788 5.238 13.356 1.00 82.69 98 ASP A C 1
ATOM 782 O O . ASP A 1 98 ? -3.882 5.462 12.150 1.00 82.69 98 ASP A O 1
ATOM 786 N N . VAL A 1 99 ? -2.712 5.579 14.065 1.00 87.69 99 VAL A N 1
ATOM 787 C CA . VAL A 1 99 ? -1.565 6.302 13.520 1.00 87.69 99 VAL A CA 1
ATOM 788 C C . VAL A 1 99 ? -0.510 5.313 13.039 1.00 87.69 99 VAL A C 1
ATOM 790 O O . VAL A 1 99 ? -0.125 4.390 13.755 1.00 87.69 99 VAL A O 1
ATOM 793 N N . ILE A 1 100 ? -0.020 5.542 11.824 1.00 93.88 100 ILE A N 1
ATOM 794 C CA . ILE A 1 100 ? 1.173 4.884 11.293 1.00 93.88 100 ILE A CA 1
ATOM 795 C C . ILE A 1 100 ? 2.396 5.662 11.770 1.00 93.88 100 ILE A C 1
ATOM 797 O O . ILE A 1 100 ? 2.535 6.848 11.466 1.00 93.88 100 ILE A O 1
ATOM 801 N N . SER A 1 101 ? 3.275 4.979 12.494 1.00 93.88 101 SER A N 1
ATOM 802 C CA . SER A 1 101 ? 4.529 5.527 13.001 1.00 93.88 101 SER A CA 1
ATOM 803 C C . SER A 1 101 ? 5.531 5.717 11.867 1.00 93.88 101 SER A C 1
ATOM 805 O O . SER A 1 101 ? 5.607 4.889 10.960 1.00 93.88 101 SER A O 1
ATOM 807 N N . SER A 1 102 ? 6.331 6.778 11.938 1.00 94.12 102 SER A N 1
ATOM 808 C CA . SER A 1 102 ? 7.428 7.057 11.010 1.00 94.12 102 SER A CA 1
ATOM 809 C C . SER A 1 102 ? 8.771 7.028 11.731 1.00 94.12 102 SER A C 1
ATOM 811 O O . SER A 1 102 ? 8.899 7.485 12.865 1.00 94.12 102 SER A O 1
ATOM 813 N N . ASN A 1 103 ? 9.792 6.510 11.060 1.00 92.88 103 ASN A N 1
ATOM 814 C CA . ASN A 1 103 ? 11.180 6.586 11.491 1.00 92.88 103 ASN A CA 1
ATOM 815 C C . ASN A 1 103 ? 12.016 7.056 10.300 1.00 92.88 103 ASN A C 1
ATOM 817 O O . ASN A 1 103 ? 12.272 6.283 9.374 1.00 92.88 103 ASN A O 1
ATOM 821 N N . GLU A 1 104 ? 12.404 8.330 10.330 1.00 86.81 104 GLU A N 1
ATOM 822 C CA . GLU A 1 104 ? 13.126 8.989 9.239 1.00 86.81 104 GLU A CA 1
ATOM 823 C C . GLU A 1 104 ? 14.545 8.439 9.070 1.00 86.81 104 GLU A C 1
ATOM 825 O O . GLU A 1 104 ? 14.981 8.217 7.941 1.00 86.81 104 GLU A O 1
ATOM 830 N N . THR A 1 105 ? 15.231 8.118 10.172 1.00 87.06 105 THR A N 1
ATOM 831 C CA . THR A 1 105 ? 16.579 7.526 10.159 1.00 87.06 105 THR A CA 1
ATOM 832 C C . THR A 1 105 ? 16.610 6.221 9.370 1.00 87.06 105 THR A C 1
ATOM 834 O O . THR A 1 105 ? 17.485 6.007 8.537 1.00 87.06 105 THR A O 1
ATOM 837 N N . ASN A 1 106 ? 15.614 5.364 9.595 1.00 86.75 106 ASN A N 1
ATOM 838 C CA . ASN A 1 106 ? 15.480 4.076 8.920 1.00 86.75 106 ASN A CA 1
ATOM 839 C C . ASN A 1 106 ? 14.621 4.150 7.650 1.00 86.75 106 ASN A C 1
ATOM 841 O O . ASN A 1 106 ? 14.332 3.103 7.068 1.00 86.75 106 ASN A O 1
ATOM 845 N N . ARG A 1 107 ? 14.173 5.356 7.263 1.00 93.31 107 ARG A N 1
ATOM 846 C CA . ARG A 1 107 ? 13.261 5.621 6.138 1.00 93.31 107 ARG A CA 1
ATOM 847 C C . ARG A 1 107 ? 12.118 4.611 6.084 1.00 93.31 107 ARG A C 1
ATOM 849 O O . ARG A 1 107 ? 11.921 3.897 5.102 1.00 93.31 107 ARG A O 1
ATOM 856 N N . SER A 1 108 ? 11.426 4.480 7.210 1.00 95.88 108 SER A N 1
ATOM 857 C CA . SER A 1 108 ? 10.451 3.413 7.409 1.00 95.88 108 SER A CA 1
ATOM 858 C C . SER A 1 108 ? 9.179 3.898 8.075 1.00 95.88 108 SER A C 1
ATOM 860 O O . SER A 1 108 ? 9.187 4.850 8.856 1.00 95.88 108 SER A O 1
ATOM 862 N N . PHE A 1 109 ? 8.097 3.192 7.774 1.00 97.12 109 PHE A N 1
ATOM 863 C CA . PHE A 1 109 ? 6.798 3.368 8.394 1.00 97.12 109 PHE A CA 1
ATOM 864 C C . PHE A 1 109 ? 6.357 2.046 9.002 1.00 97.12 109 PHE A C 1
ATOM 866 O O . PHE A 1 109 ? 6.623 0.985 8.434 1.00 97.12 109 PHE A O 1
ATOM 873 N N . SER A 1 110 ? 5.674 2.097 10.141 1.00 95.81 110 SER A N 1
ATOM 874 C CA . SER A 1 110 ? 5.166 0.894 10.794 1.00 95.81 110 SER A CA 1
ATOM 875 C C . SER A 1 110 ? 3.811 1.096 11.455 1.00 95.81 110 SER A C 1
ATOM 877 O O . SER A 1 110 ? 3.421 2.206 11.822 1.00 95.81 110 SER A O 1
ATOM 879 N N . ARG A 1 111 ? 3.074 -0.005 11.593 1.00 95.19 111 ARG A N 1
ATOM 880 C CA . ARG A 1 111 ? 1.809 -0.050 12.325 1.00 95.19 111 ARG A CA 1
ATOM 881 C C . ARG A 1 111 ? 1.658 -1.394 13.016 1.00 95.19 111 ARG A C 1
ATOM 883 O O . ARG A 1 111 ? 1.927 -2.432 12.415 1.00 95.19 111 ARG A O 1
ATOM 890 N N . SER A 1 112 ? 1.192 -1.361 1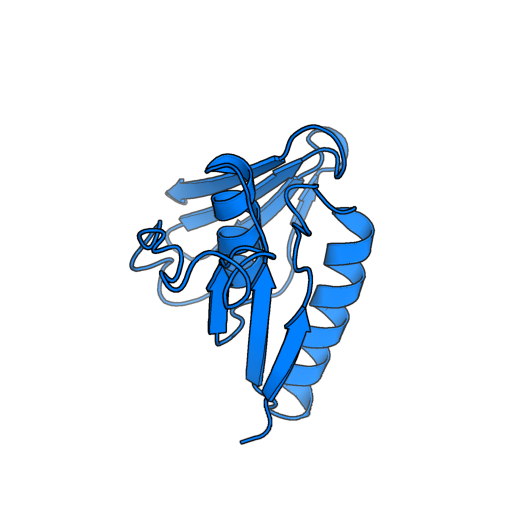4.257 1.00 94.38 112 SER A N 1
ATOM 891 C CA . SER A 1 112 ? 1.076 -2.553 15.091 1.00 94.38 112 SER A CA 1
ATOM 892 C C . SER A 1 112 ? -0.377 -2.960 15.305 1.00 94.38 112 SER A C 1
ATOM 894 O O . SER A 1 112 ? -1.267 -2.130 15.515 1.00 94.38 112 SER A O 1
ATOM 896 N N . THR A 1 113 ? -0.607 -4.263 15.288 1.00 92.19 113 THR A N 1
ATOM 897 C CA . THR A 1 113 ? -1.780 -4.926 15.853 1.00 92.19 113 THR A CA 1
ATOM 898 C C . THR A 1 113 ? -1.406 -5.547 17.191 1.00 92.19 113 THR A C 1
ATOM 900 O O . THR A 1 113 ? -0.253 -5.494 17.618 1.00 92.19 113 THR A O 1
ATOM 903 N N . LYS A 1 114 ? -2.370 -6.179 17.865 1.00 88.12 114 LYS A N 1
ATOM 904 C CA . LYS A 1 114 ? -2.086 -6.936 19.093 1.00 88.12 114 LYS A CA 1
ATOM 905 C C . LYS A 1 114 ? -0.957 -7.960 18.921 1.00 88.12 114 LYS A C 1
ATOM 907 O O . LYS A 1 114 ? -0.232 -8.205 19.871 1.00 88.12 114 LYS A O 1
ATOM 912 N N . SER A 1 115 ? -0.841 -8.565 17.740 1.00 89.19 115 SER A N 1
ATOM 913 C CA . SER A 1 115 ? 0.018 -9.733 17.518 1.00 89.19 115 SER A CA 1
ATOM 914 C C . SER A 1 115 ? 1.180 -9.471 16.571 1.00 89.19 115 SER A C 1
ATOM 916 O O . SER A 1 115 ? 2.126 -10.250 16.569 1.00 89.19 115 SER A O 1
ATOM 918 N N . TRP A 1 116 ? 1.126 -8.409 15.764 1.00 92.75 116 TRP A N 1
ATOM 919 C CA . TRP A 1 116 ? 2.098 -8.179 14.700 1.00 92.75 116 TRP A CA 1
ATOM 920 C C . TRP A 1 116 ? 2.457 -6.705 14.560 1.00 92.75 116 TRP A C 1
ATOM 922 O O . TRP A 1 116 ? 1.627 -5.827 14.769 1.00 92.75 116 TRP A O 1
ATOM 932 N N . ILE A 1 117 ? 3.689 -6.440 14.145 1.00 93.62 117 ILE A N 1
ATOM 933 C CA . ILE A 1 117 ? 4.169 -5.134 13.705 1.00 93.62 117 ILE A CA 1
ATOM 934 C C . ILE A 1 117 ? 4.410 -5.245 12.209 1.00 93.62 117 ILE A C 1
ATOM 936 O O . ILE A 1 117 ? 5.270 -6.012 11.782 1.00 93.62 117 ILE A O 1
ATOM 940 N N . LEU A 1 118 ? 3.650 -4.497 11.418 1.00 95.06 118 LEU A N 1
ATOM 941 C CA . LEU A 1 118 ? 3.877 -4.369 9.984 1.00 95.06 118 LEU A CA 1
ATOM 942 C C . LEU A 1 118 ? 4.806 -3.188 9.748 1.00 95.06 118 LEU A C 1
ATOM 944 O O . LEU A 1 118 ? 4.670 -2.147 10.398 1.00 95.06 118 LEU A O 1
ATOM 948 N N . LYS A 1 119 ? 5.735 -3.347 8.812 1.00 95.88 119 LYS A N 1
ATOM 949 C CA . LYS A 1 119 ? 6.720 -2.331 8.463 1.00 95.88 119 LYS A CA 1
ATOM 950 C C . LYS A 1 119 ? 6.909 -2.281 6.956 1.00 95.88 119 LYS A C 1
ATOM 952 O O . LYS A 1 119 ? 7.018 -3.317 6.308 1.00 95.88 119 LYS A O 1
ATOM 957 N N . ILE A 1 120 ? 7.055 -1.074 6.430 1.00 96.94 120 ILE A N 1
ATOM 958 C CA . ILE A 1 120 ? 7.687 -0.837 5.134 1.00 96.94 120 ILE A CA 1
ATOM 959 C C . ILE A 1 120 ? 8.916 0.047 5.323 1.00 96.94 120 ILE A C 1
ATOM 961 O O . ILE A 1 120 ? 8.941 0.912 6.200 1.00 96.94 120 ILE A O 1
ATOM 965 N N . ALA A 1 121 ? 9.945 -0.171 4.516 1.00 96.94 121 ALA A N 1
ATOM 966 C CA . ALA A 1 121 ? 11.143 0.658 4.476 1.00 96.94 121 ALA A CA 1
ATOM 967 C C . ALA A 1 121 ? 11.580 0.862 3.030 1.00 96.94 121 ALA A C 1
ATOM 969 O O . ALA A 1 121 ? 11.252 0.045 2.170 1.00 96.94 121 ALA A O 1
ATOM 970 N N . GLY A 1 122 ? 12.297 1.944 2.754 1.00 96.00 122 GLY A N 1
ATOM 971 C CA . GLY A 1 122 ? 12.815 2.217 1.418 1.00 96.00 122 GLY A CA 1
ATOM 972 C C . GLY A 1 122 ? 13.316 3.639 1.258 1.00 96.00 122 GLY A C 1
ATOM 973 O O . GLY A 1 122 ? 13.038 4.511 2.076 1.00 96.00 122 GLY A O 1
ATOM 974 N N . ASP A 1 123 ? 14.044 3.884 0.179 1.00 94.12 123 ASP A N 1
ATOM 975 C CA . ASP A 1 123 ? 14.480 5.229 -0.201 1.00 94.12 123 ASP A CA 1
ATOM 976 C C . ASP A 1 123 ? 13.564 5.896 -1.236 1.00 94.12 123 ASP A C 1
ATOM 978 O O . ASP A 1 123 ? 13.754 7.068 -1.547 1.00 94.12 123 ASP A O 1
ATOM 982 N N . GLY A 1 124 ? 12.576 5.161 -1.752 1.00 92.38 124 GLY A N 1
ATOM 983 C CA . GLY A 1 124 ? 11.678 5.636 -2.801 1.00 92.38 124 GLY A CA 1
ATOM 984 C C . GLY A 1 124 ? 12.353 5.798 -4.163 1.00 92.38 124 GLY A C 1
ATOM 985 O O . GLY A 1 124 ? 11.833 6.532 -4.997 1.00 92.38 124 GLY A O 1
ATOM 986 N N . ALA A 1 125 ? 13.502 5.148 -4.377 1.00 91.62 125 ALA A N 1
ATOM 987 C CA . ALA A 1 125 ? 14.246 5.204 -5.629 1.00 91.62 125 ALA A CA 1
ATOM 988 C C . ALA A 1 125 ? 14.911 3.864 -5.983 1.00 91.62 125 ALA A C 1
ATOM 990 O O . ALA A 1 125 ? 14.575 3.266 -7.002 1.00 91.62 125 ALA A O 1
ATOM 991 N N . SER A 1 126 ? 15.843 3.382 -5.157 1.00 92.62 126 SER A N 1
ATOM 992 C CA . SER A 1 126 ? 16.717 2.245 -5.474 1.00 92.62 126 SER A CA 1
ATOM 993 C C . SER A 1 126 ? 16.409 0.977 -4.681 1.00 92.62 126 SER A C 1
ATOM 995 O O . SER A 1 126 ? 16.646 -0.125 -5.178 1.00 92.62 126 SER A O 1
ATOM 997 N N . TRP A 1 127 ? 15.846 1.099 -3.478 1.00 95.44 127 TRP A N 1
ATOM 998 C CA . TRP A 1 127 ? 15.517 -0.050 -2.641 1.00 95.44 127 TRP A CA 1
ATOM 999 C C . TRP A 1 127 ? 14.280 0.199 -1.782 1.00 95.44 127 TRP A C 1
ATOM 1001 O O . TRP A 1 127 ? 13.955 1.320 -1.384 1.00 95.44 127 TRP A O 1
ATOM 1011 N N . GLY A 1 128 ? 13.606 -0.890 -1.437 1.00 96.38 128 GLY A N 1
ATOM 1012 C CA . GLY A 1 128 ? 12.462 -0.852 -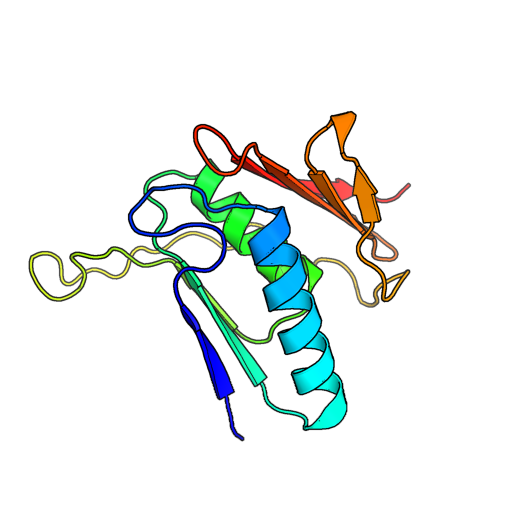0.551 1.00 96.38 128 GLY A CA 1
ATOM 1013 C C . GLY A 1 128 ? 11.868 -2.230 -0.355 1.00 96.38 128 GLY A C 1
ATOM 1014 O O . GLY A 1 128 ? 11.930 -3.054 -1.250 1.00 96.38 128 GLY A O 1
ATOM 1015 N N . TYR A 1 129 ? 11.319 -2.491 0.821 1.00 96.31 129 TYR A N 1
ATOM 1016 C CA . TYR A 1 129 ? 10.737 -3.782 1.166 1.00 96.31 129 TYR A CA 1
ATOM 1017 C C . TYR A 1 129 ? 9.650 -3.604 2.222 1.00 96.31 129 TYR A C 1
ATOM 1019 O O . TYR A 1 129 ? 9.559 -2.558 2.877 1.00 96.31 129 TYR A O 1
ATOM 1027 N N . GLY A 1 130 ? 8.842 -4.641 2.420 1.00 96.06 130 GLY A N 1
ATOM 1028 C CA . GLY A 1 130 ? 7.927 -4.714 3.551 1.00 96.06 130 GLY A CA 1
ATOM 1029 C C . GLY A 1 130 ? 8.081 -6.015 4.330 1.00 96.06 130 GLY A C 1
ATOM 1030 O O . GLY A 1 130 ? 8.440 -7.051 3.776 1.00 96.06 130 GLY A O 1
ATOM 1031 N N . THR A 1 131 ? 7.819 -5.954 5.631 1.00 94.19 131 THR A N 1
ATOM 1032 C CA . THR A 1 131 ? 7.887 -7.097 6.543 1.00 94.19 131 THR A CA 1
ATOM 1033 C C . THR A 1 131 ? 6.786 -7.038 7.593 1.00 94.19 131 THR A C 1
ATOM 1035 O O . THR A 1 131 ? 6.138 -6.011 7.810 1.00 94.19 131 THR A O 1
ATOM 1038 N N . PHE A 1 132 ? 6.603 -8.158 8.286 1.00 92.88 132 PHE A N 1
ATOM 1039 C CA . PHE A 1 132 ? 5.819 -8.239 9.507 1.00 92.88 132 PHE A CA 1
ATOM 1040 C C . PHE A 1 132 ? 6.557 -9.102 10.533 1.00 92.88 132 PHE A C 1
ATOM 1042 O O . PHE A 1 132 ? 7.205 -10.084 10.175 1.00 92.88 132 PHE A O 1
ATOM 1049 N N . THR A 1 133 ? 6.487 -8.724 11.805 1.00 92.62 133 THR A N 1
ATOM 1050 C CA . THR A 1 133 ? 7.145 -9.429 12.919 1.00 92.62 133 THR A CA 1
ATOM 1051 C C . THR A 1 133 ? 6.195 -9.547 14.097 1.00 92.62 133 THR A C 1
ATOM 1053 O O . THR A 1 133 ? 5.311 -8.704 14.243 1.00 92.62 133 THR A O 1
ATOM 1056 N N . ALA A 1 134 ? 6.348 -10.572 14.937 1.00 90.00 134 ALA A N 1
ATOM 1057 C CA . ALA A 1 134 ? 5.507 -10.720 16.122 1.00 90.00 134 ALA A CA 1
ATOM 1058 C C . ALA A 1 134 ? 5.629 -9.485 17.034 1.00 90.00 134 ALA A C 1
ATOM 1060 O O . ALA A 1 134 ? 6.723 -8.945 17.214 1.00 90.00 134 ALA A O 1
ATOM 1061 N N . ASN A 1 135 ? 4.499 -9.036 17.574 1.00 84.12 135 ASN A N 1
ATOM 1062 C CA . ASN A 1 135 ? 4.446 -8.020 18.618 1.00 84.12 135 ASN A CA 1
ATOM 1063 C C . ASN A 1 135 ? 4.548 -8.748 19.965 1.00 84.12 135 ASN A C 1
ATOM 1065 O O . ASN A 1 135 ? 3.718 -9.619 20.233 1.00 84.12 135 ASN A O 1
ATOM 1069 N N . GLY A 1 136 ? 5.620 -8.471 20.714 1.00 74.00 136 GLY A N 1
ATOM 1070 C CA . GLY A 1 136 ? 5.965 -9.156 21.967 1.00 74.00 136 GLY A CA 1
ATOM 1071 C C . GLY A 1 136 ? 4.988 -8.905 23.106 1.00 74.00 136 GLY A C 1
ATOM 1072 O O . GLY A 1 136 ? 4.303 -7.857 23.087 1.00 74.00 136 GLY A O 1
#

Secondary structure (DSSP, 8-state):
--EEEE-S-SEETTEE--HHHHHHHHHHHHHHHHHH--EEEEEE--SSHHHHHHHHHHHHHHT-SEEEE--TTBTTTB-S------S-S---SSBS-SSPEEETTTTEEEEEBSSEEEEEEE-SSS-EEEEEEE--

Foldseek 3Di:
DAEDEAEAQQAAQQWGADPVVNVVVLVVVLVCCVPPVHAYEYEHEHPDQQSVQLRLLSCVQSVGPYYAYAHPCPPPPDVDGDDDDDPDPDQDDDWPDPDWDADVVQQKTWTHDQFKIKMKHDPRGDGIGIDIDTDD

Radius of gyration: 14.54 Å; chains: 1; bounding box: 37×27×47 Å

pLDDT: mean 88.38, std 9.86, range [57.97, 97.12]